Protein AF-A0A6I0ECQ5-F1 (afdb_monomer)

Radius of gyration: 22.15 Å; Cα contacts (8 Å, |Δi|>4): 27; chains: 1; bounding box: 48×30×59 Å

pLDDT: mean 76.87, std 14.83, range [46.06, 97.06]

Foldseek 3Di:
DVVVVVVVVVVVVVVVVVVVQCCCLVPPPVVDDPDPDQDPDPVSVVVVRHDLVVVVVVVVVDPDPDDCPRPVNVVVD

Sequence (77 aa):
MEILKLIALASGILFIALAGMALKIIFHKSHKFPETSAGHNKELRKRGVSCPRHDEIKCWSKKQNNGCSTCYEHARD

Mean predicted aligned error: 11.76 Å

Secondary structure (DSSP, 8-state):
-HHHHHHHHHHHHHHHHHHHHHHHHHHSTT-S-----TTT-HHHHHTT---HHHHHHHHHHS--SS----HHHHT--

Structure (mmCIF, N/CA/C/O backbone):
data_AF-A0A6I0ECQ5-F1
#
_entry.id   AF-A0A6I0ECQ5-F1
#
loop_
_atom_site.group_PDB
_atom_site.id
_atom_site.type_symbol
_atom_site.label_atom_id
_atom_site.label_alt_id
_atom_site.label_comp_id
_atom_site.label_asym_id
_atom_site.label_entity_id
_atom_site.label_seq_id
_atom_site.pdbx_PDB_ins_code
_atom_site.Cartn_x
_atom_site.Cartn_y
_atom_site.Cartn_z
_atom_site.occupancy
_atom_site.B_iso_or_equiv
_atom_site.auth_seq_id
_atom_site.auth_comp_id
_atom_site.auth_asym_id
_atom_site.auth_atom_id
_atom_site.pdbx_PDB_model_num
ATOM 1 N N . MET A 1 1 ? -30.970 7.972 21.488 1.00 64.62 1 MET A N 1
ATOM 2 C CA . MET A 1 1 ? -30.244 6.684 21.377 1.00 64.62 1 MET A CA 1
ATOM 3 C C . MET A 1 1 ? -30.003 6.234 19.934 1.00 64.62 1 MET A C 1
ATOM 5 O O . MET A 1 1 ? -29.106 5.433 19.718 1.00 64.62 1 MET A O 1
ATOM 9 N N . GLU A 1 2 ? -30.710 6.782 18.943 1.00 84.00 2 GLU A N 1
ATOM 10 C CA . GLU A 1 2 ? -30.545 6.385 17.533 1.00 84.00 2 GLU A CA 1
ATOM 11 C C . GLU A 1 2 ? -29.217 6.848 16.908 1.00 84.00 2 GLU A C 1
ATOM 13 O O . GLU A 1 2 ? -28.556 6.077 16.220 1.00 84.00 2 GLU A O 1
ATOM 18 N N . ILE A 1 3 ? -28.750 8.058 17.234 1.00 92.19 3 ILE A N 1
ATOM 19 C CA . ILE A 1 3 ? -27.461 8.574 16.735 1.00 92.19 3 ILE A CA 1
ATOM 20 C C . ILE A 1 3 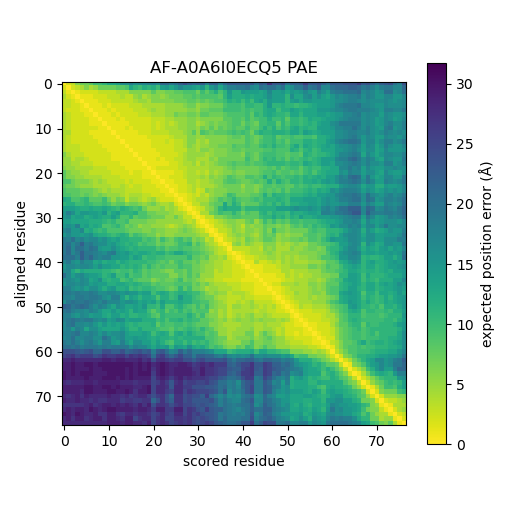? -26.277 7.727 17.231 1.00 92.19 3 ILE A C 1
ATOM 22 O O . ILE A 1 3 ? -25.349 7.463 16.475 1.00 92.19 3 ILE A O 1
ATOM 26 N N . LEU A 1 4 ? -26.323 7.239 18.476 1.00 93.06 4 LEU A N 1
ATOM 27 C CA . LEU A 1 4 ? -25.253 6.408 19.038 1.00 93.06 4 LEU A CA 1
ATOM 28 C C . LEU A 1 4 ? -25.125 5.065 18.298 1.00 93.06 4 LEU A C 1
ATOM 30 O O . LEU A 1 4 ? -24.014 4.618 18.024 1.00 93.06 4 LEU A O 1
ATOM 34 N N . LYS A 1 5 ? -26.259 4.455 17.926 1.00 93.06 5 LYS A N 1
ATOM 35 C CA . LYS A 1 5 ? -26.296 3.224 17.119 1.00 93.06 5 LYS A CA 1
ATOM 36 C C . LYS A 1 5 ? -25.733 3.457 15.717 1.00 93.06 5 LYS A C 1
ATOM 38 O O . LYS A 1 5 ? -24.958 2.638 15.233 1.00 93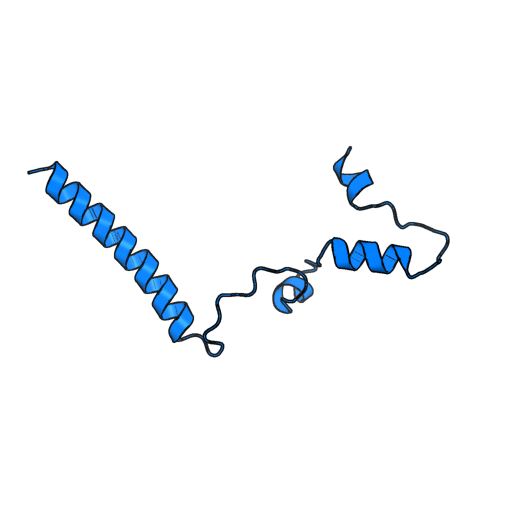.06 5 LYS A O 1
ATOM 43 N N . LEU A 1 6 ? -26.083 4.581 15.088 1.00 94.38 6 LEU A N 1
ATOM 44 C CA . LEU A 1 6 ? -25.574 4.955 13.764 1.00 94.38 6 LEU A CA 1
ATOM 45 C C . LEU A 1 6 ? -24.055 5.160 13.773 1.00 94.38 6 LEU A C 1
ATOM 47 O O . LEU A 1 6 ? -23.364 4.639 12.901 1.00 94.38 6 LEU A O 1
ATOM 51 N N . ILE A 1 7 ? -23.528 5.861 14.781 1.00 95.50 7 ILE A N 1
ATOM 52 C CA . ILE A 1 7 ? -22.083 6.078 14.930 1.00 95.50 7 ILE A CA 1
ATOM 53 C C . ILE A 1 7 ? -21.356 4.748 15.150 1.00 95.50 7 ILE A C 1
ATOM 55 O O . ILE A 1 7 ? -20.325 4.517 14.524 1.00 95.50 7 ILE A O 1
ATOM 59 N N . ALA A 1 8 ? -21.896 3.863 15.993 1.00 95.00 8 ALA A N 1
ATOM 60 C CA . ALA A 1 8 ? -21.311 2.545 16.240 1.00 95.00 8 ALA A CA 1
ATOM 61 C C . ALA A 1 8 ? -21.311 1.652 14.986 1.00 95.00 8 ALA A C 1
ATOM 63 O O . ALA A 1 8 ? -20.334 0.955 14.719 1.00 95.00 8 ALA A O 1
ATOM 64 N N . LEU A 1 9 ? -22.382 1.695 14.187 1.00 96.00 9 LEU A N 1
ATOM 65 C CA . LEU A 1 9 ? -22.460 0.955 12.928 1.00 96.00 9 LEU A CA 1
ATOM 66 C C . LEU A 1 9 ? -21.447 1.490 11.904 1.00 96.00 9 LEU A C 1
ATOM 68 O O . LEU A 1 9 ? -20.705 0.715 11.302 1.00 96.00 9 LEU A O 1
ATOM 72 N N . ALA A 1 10 ? -21.383 2.812 11.730 1.00 96.06 10 ALA A N 1
ATOM 73 C CA . ALA A 1 10 ? -20.467 3.448 10.787 1.00 96.06 10 ALA A CA 1
ATOM 74 C C . ALA A 1 10 ? -18.996 3.213 11.163 1.00 96.06 10 ALA A C 1
ATOM 76 O O . ALA A 1 10 ? -18.186 2.861 10.302 1.00 96.06 10 ALA A O 1
ATOM 77 N N . SER A 1 11 ? -18.650 3.358 12.447 1.00 96.25 11 SER A N 1
ATOM 78 C CA . SER A 1 11 ? -17.290 3.105 12.928 1.00 96.25 11 SER A CA 1
ATOM 79 C C . SER A 1 11 ? -16.905 1.632 12.802 1.00 96.25 11 SER A C 1
ATOM 81 O O . SER A 1 11 ? -15.777 1.342 12.412 1.00 96.25 11 SER A O 1
ATOM 83 N N . GLY A 1 12 ? -17.841 0.704 13.034 1.00 97.06 12 GLY A N 1
ATOM 84 C CA . GLY A 1 12 ? -17.627 -0.729 12.830 1.00 97.06 12 GLY A CA 1
ATOM 85 C C . GLY A 1 12 ? -17.287 -1.078 11.378 1.00 97.06 12 GLY A C 1
ATOM 86 O O . GLY A 1 12 ? -16.311 -1.782 11.124 1.00 97.06 12 GLY A O 1
ATOM 87 N N . ILE A 1 13 ? -18.034 -0.533 10.412 1.00 96.56 13 ILE A N 1
ATOM 88 C CA . ILE A 1 13 ? -17.763 -0.747 8.979 1.00 96.56 13 ILE A CA 1
ATOM 89 C C . ILE A 1 13 ? -16.398 -0.164 8.592 1.00 96.56 13 ILE A C 1
ATOM 91 O O . ILE A 1 13 ? -15.607 -0.831 7.920 1.00 96.56 13 ILE A O 1
ATOM 95 N N . LEU A 1 14 ? -16.095 1.055 9.048 1.00 97.00 14 LEU A N 1
ATOM 96 C CA . LEU A 1 14 ? -14.807 1.698 8.791 1.00 97.00 14 LEU A CA 1
ATOM 97 C C . LEU A 1 14 ? -13.647 0.876 9.370 1.00 97.00 14 LEU A C 1
ATOM 99 O O . LEU A 1 14 ? -12.633 0.673 8.701 1.00 97.00 14 LEU A O 1
ATOM 103 N N . PHE A 1 15 ? -13.815 0.360 10.588 1.00 96.94 15 PHE A N 1
ATOM 104 C CA . PHE A 1 15 ? -12.819 -0.472 11.248 1.00 96.94 15 PHE A CA 1
ATOM 105 C C . PHE A 1 15 ? -12.551 -1.760 10.466 1.00 96.94 15 PHE A C 1
ATOM 107 O O . PHE A 1 15 ? -11.393 -2.105 10.245 1.00 96.94 15 PHE A O 1
ATOM 114 N N . ILE A 1 16 ? -13.596 -2.439 9.980 1.00 96.62 16 ILE A N 1
ATOM 115 C CA . ILE A 1 16 ? -13.448 -3.657 9.167 1.00 96.62 16 ILE A CA 1
ATOM 116 C C . ILE A 1 16 ? -12.713 -3.354 7.853 1.00 96.62 16 ILE A C 1
ATOM 118 O O . ILE A 1 16 ? -11.825 -4.114 7.463 1.00 96.62 16 ILE A O 1
ATOM 122 N N . ALA A 1 17 ? -13.023 -2.239 7.186 1.00 94.88 17 ALA A N 1
ATOM 123 C CA . ALA A 1 17 ? -12.351 -1.848 5.946 1.00 94.88 17 ALA A CA 1
ATOM 124 C C . ALA A 1 17 ? -10.847 -1.588 6.157 1.00 94.88 17 ALA A C 1
ATOM 126 O O . ALA A 1 17 ? -10.008 -2.098 5.406 1.00 94.88 17 ALA A O 1
ATOM 127 N N . LEU A 1 18 ? -10.502 -0.841 7.210 1.00 93.12 18 LEU A N 1
ATOM 128 C CA . LEU A 1 18 ? -9.114 -0.548 7.568 1.00 93.12 18 LEU A CA 1
ATOM 129 C C . LEU A 1 18 ? -8.366 -1.806 8.024 1.00 93.12 18 LEU A C 1
ATOM 131 O O . LEU A 1 18 ? -7.237 -2.033 7.589 1.00 93.12 18 LEU A O 1
ATOM 135 N N . ALA A 1 19 ? -9.002 -2.660 8.829 1.00 94.00 19 ALA A N 1
ATOM 136 C CA . ALA A 1 19 ? -8.438 -3.939 9.248 1.00 94.00 19 ALA A CA 1
ATOM 137 C C . ALA A 1 19 ? -8.171 -4.852 8.042 1.00 94.00 19 ALA A C 1
ATOM 139 O O . ALA A 1 19 ? -7.093 -5.431 7.943 1.00 94.00 19 ALA A O 1
ATOM 140 N N . GLY A 1 20 ? -9.091 -4.928 7.076 1.00 91.62 20 GLY A N 1
ATOM 141 C CA . GLY A 1 20 ? -8.898 -5.694 5.843 1.00 91.62 20 GLY A CA 1
ATOM 142 C C . GLY A 1 20 ? -7.696 -5.214 5.022 1.00 91.62 20 GLY A C 1
ATOM 143 O O . GLY A 1 20 ? -6.891 -6.030 4.564 1.00 91.62 20 GLY A O 1
ATOM 144 N N . MET A 1 21 ? -7.519 -3.895 4.879 1.00 87.75 21 MET A N 1
ATOM 145 C CA . MET A 1 21 ? -6.320 -3.331 4.247 1.00 87.75 21 MET A CA 1
ATOM 146 C C . MET A 1 21 ? -5.046 -3.645 5.038 1.00 87.75 21 MET A C 1
ATOM 148 O O . MET A 1 21 ? -4.048 -4.049 4.440 1.00 87.75 21 MET A O 1
ATOM 152 N N . ALA A 1 22 ? -5.076 -3.501 6.364 1.00 88.38 22 ALA A N 1
ATOM 153 C CA . ALA A 1 22 ? -3.926 -3.756 7.226 1.00 88.38 22 ALA A CA 1
ATOM 154 C C . ALA A 1 22 ? -3.484 -5.225 7.175 1.00 88.38 22 ALA A C 1
ATOM 156 O O . ALA A 1 22 ? -2.308 -5.505 6.945 1.00 88.38 22 ALA A O 1
ATOM 157 N N . LEU A 1 23 ? -4.427 -6.166 7.295 1.00 90.88 23 LEU A N 1
ATOM 158 C CA . LEU A 1 23 ? -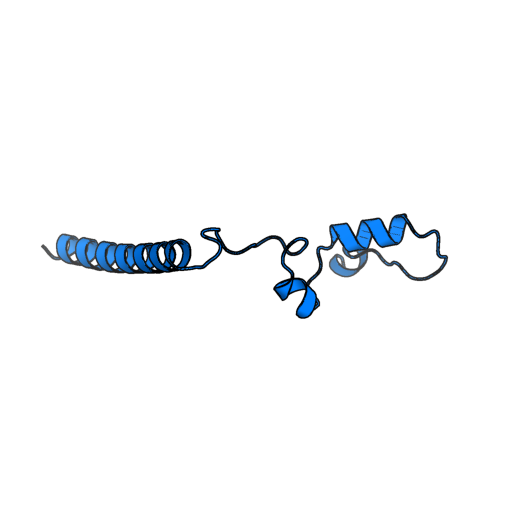4.161 -7.598 7.161 1.00 90.88 23 LEU A CA 1
ATOM 159 C C . LEU A 1 23 ? -3.562 -7.903 5.786 1.00 90.88 23 LEU A C 1
ATOM 161 O O . LEU A 1 23 ? -2.551 -8.593 5.697 1.00 90.88 23 LEU A O 1
ATOM 165 N N . LYS A 1 24 ? -4.109 -7.330 4.707 1.00 85.94 24 LYS A N 1
ATOM 166 C CA . LYS A 1 24 ? -3.548 -7.519 3.364 1.00 85.94 24 LYS A CA 1
ATOM 167 C C . LYS A 1 24 ? -2.092 -7.064 3.280 1.00 85.94 24 LYS A C 1
ATOM 169 O O . LYS A 1 24 ? -1.303 -7.746 2.645 1.00 85.94 24 LYS A O 1
ATOM 174 N N . ILE A 1 25 ? -1.721 -5.949 3.907 1.00 85.81 25 ILE A N 1
ATOM 175 C CA . ILE A 1 25 ? -0.337 -5.452 3.896 1.00 85.81 25 ILE A CA 1
ATOM 176 C C . ILE A 1 25 ? 0.577 -6.361 4.727 1.00 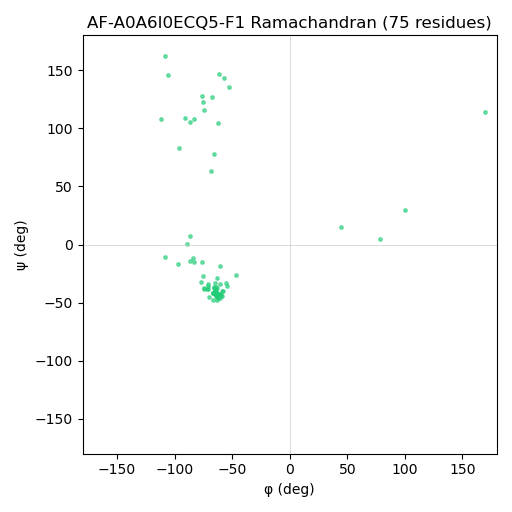85.81 25 ILE A C 1
ATOM 178 O O . ILE A 1 25 ? 1.646 -6.729 4.248 1.00 8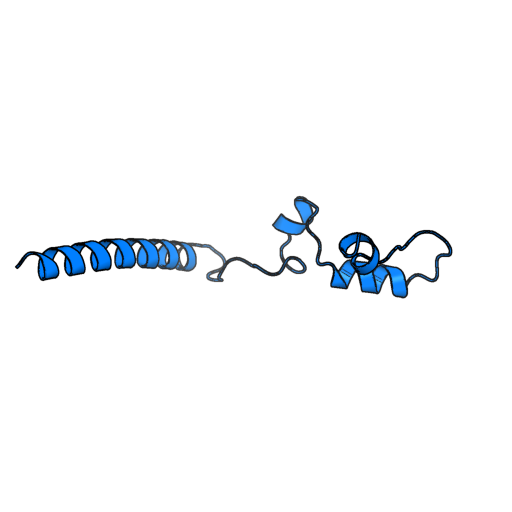5.81 25 ILE A O 1
ATOM 182 N N . ILE A 1 26 ? 0.146 -6.758 5.929 1.00 86.38 26 ILE A N 1
ATOM 183 C CA . ILE A 1 26 ? 0.933 -7.596 6.849 1.00 86.38 26 ILE A CA 1
ATOM 184 C C . ILE A 1 26 ? 1.137 -9.008 6.288 1.00 86.38 26 ILE A C 1
ATOM 186 O O . ILE A 1 26 ? 2.235 -9.539 6.360 1.00 86.38 26 ILE A O 1
ATOM 190 N N . PHE A 1 27 ? 0.113 -9.622 5.696 1.00 84.38 27 PHE A N 1
ATOM 191 C CA . PHE A 1 27 ? 0.217 -10.980 5.148 1.00 84.38 27 PHE A CA 1
ATOM 192 C C . PHE A 1 27 ? 0.796 -11.032 3.727 1.00 84.38 27 PHE A C 1
ATOM 194 O O . PHE A 1 27 ? 1.125 -12.108 3.224 1.00 84.38 27 PHE A O 1
ATOM 201 N N . HIS A 1 28 ? 0.931 -9.897 3.039 1.00 79.06 28 HIS A N 1
ATOM 202 C CA . HIS A 1 28 ? 1.528 -9.869 1.709 1.00 79.06 28 HIS A CA 1
ATOM 203 C C . HIS A 1 28 ? 3.048 -10.006 1.808 1.00 79.06 28 HIS A C 1
ATOM 205 O O . HIS A 1 28 ? 3.681 -9.194 2.463 1.00 79.06 28 HIS A O 1
ATOM 211 N N . LYS A 1 29 ? 3.666 -10.952 1.085 1.00 72.94 29 LYS A N 1
ATOM 212 C CA . LYS A 1 29 ? 5.119 -11.256 1.146 1.00 72.94 29 LYS A CA 1
ATOM 213 C C . LYS A 1 29 ? 6.066 -10.051 1.103 1.00 72.94 29 LYS A C 1
ATOM 215 O O . LYS A 1 29 ? 7.200 -10.152 1.551 1.00 72.94 29 LYS A O 1
ATOM 220 N N . SER A 1 30 ? 5.638 -8.942 0.507 1.00 74.50 30 SER A N 1
ATOM 221 C CA . SER A 1 30 ? 6.461 -7.743 0.399 1.00 74.50 30 SER A CA 1
ATOM 222 C C . SER A 1 30 ? 6.369 -6.802 1.610 1.00 74.50 30 SER A C 1
ATOM 224 O O . SER A 1 30 ? 7.169 -5.872 1.652 1.00 74.50 30 SER A O 1
ATOM 226 N N . HIS A 1 31 ? 5.383 -6.960 2.509 1.00 73.25 31 HIS A N 1
ATOM 227 C CA . HIS A 1 31 ? 4.990 -6.028 3.592 1.00 73.25 31 HIS A CA 1
ATOM 228 C C . HIS A 1 31 ? 4.903 -4.543 3.173 1.00 73.25 31 HIS A C 1
ATOM 230 O O . HIS A 1 31 ? 4.886 -3.636 4.002 1.00 73.25 31 HIS A O 1
ATOM 236 N N . LYS A 1 32 ? 4.875 -4.278 1.866 1.00 76.44 32 LYS A N 1
ATOM 237 C CA . LYS A 1 32 ? 4.830 -2.952 1.262 1.00 76.44 32 LYS A CA 1
ATOM 238 C C . LYS A 1 32 ? 3.430 -2.714 0.737 1.00 76.44 32 LYS A C 1
ATOM 240 O O . LYS A 1 32 ? 2.772 -3.638 0.247 1.00 76.44 32 LYS A O 1
ATOM 245 N N . PHE A 1 33 ? 3.006 -1.460 0.820 1.00 78.31 33 PHE A N 1
ATOM 246 C CA . PHE A 1 33 ? 1.825 -0.997 0.113 1.00 78.31 33 PHE A CA 1
ATOM 247 C C . PHE A 1 33 ? 2.001 -1.271 -1.394 1.00 78.31 33 PHE A C 1
ATOM 249 O O . PHE A 1 33 ? 3.130 -1.184 -1.884 1.00 78.31 33 PHE A O 1
ATOM 256 N N . PRO A 1 34 ? 0.944 -1.653 -2.134 1.00 75.19 34 PRO A N 1
ATOM 257 C CA . PRO A 1 34 ? 1.050 -1.895 -3.569 1.00 75.19 34 PRO A CA 1
ATOM 258 C C . PRO A 1 34 ? 1.675 -0.697 -4.292 1.00 75.19 34 PRO A C 1
ATOM 260 O O . PRO A 1 34 ? 1.302 0.447 -4.046 1.00 75.19 34 PRO A O 1
ATOM 263 N N . GLU A 1 35 ? 2.607 -0.973 -5.205 1.00 74.38 35 GLU A N 1
ATOM 264 C CA . GLU A 1 35 ? 3.272 0.046 -6.019 1.00 74.38 35 GLU A CA 1
ATOM 265 C C . GLU A 1 35 ? 2.238 0.769 -6.901 1.00 74.38 35 GLU A C 1
ATOM 267 O O . GLU A 1 35 ? 1.767 0.221 -7.902 1.00 74.38 35 GLU A O 1
ATOM 272 N N . THR A 1 36 ? 1.871 1.998 -6.535 1.00 77.00 36 THR A N 1
ATOM 273 C CA . THR A 1 36 ? 0.934 2.845 -7.299 1.00 77.00 36 THR A CA 1
ATOM 274 C C . THR A 1 36 ? 1.619 3.600 -8.437 1.00 77.00 36 THR A C 1
ATOM 276 O O . THR A 1 36 ? 0.963 4.082 -9.358 1.00 77.00 36 THR A O 1
ATOM 279 N N . SER A 1 37 ? 2.950 3.662 -8.416 1.00 77.06 37 SER A N 1
ATOM 280 C CA . SER A 1 37 ? 3.757 4.285 -9.461 1.00 77.06 37 SER A CA 1
ATOM 281 C C . SER A 1 37 ? 3.818 3.401 -10.709 1.00 77.06 37 SER A C 1
ATOM 283 O O . SER A 1 37 ? 4.432 2.331 -10.698 1.00 77.06 37 SER A O 1
ATOM 285 N N . ALA A 1 38 ? 3.259 3.885 -11.822 1.00 76.81 38 ALA A N 1
ATOM 286 C CA . ALA A 1 38 ? 3.261 3.179 -13.108 1.00 76.81 38 ALA A CA 1
ATOM 287 C C . ALA A 1 38 ? 4.671 2.785 -13.598 1.00 76.81 38 ALA A C 1
ATOM 289 O O . ALA A 1 38 ? 4.843 1.733 -14.204 1.00 76.81 38 ALA A O 1
ATOM 290 N N . GLY A 1 39 ? 5.700 3.589 -13.298 1.00 72.75 39 GLY A N 1
ATOM 291 C CA . GLY A 1 39 ? 7.071 3.337 -13.763 1.00 72.75 39 GLY A CA 1
ATOM 292 C C . GLY A 1 39 ? 7.781 2.150 -13.094 1.00 72.75 39 GLY A C 1
ATOM 293 O O . GLY A 1 39 ? 8.557 1.454 -13.750 1.00 72.75 39 GLY A O 1
ATOM 294 N N . HIS A 1 40 ? 7.515 1.892 -11.809 1.00 73.31 40 HIS A N 1
ATOM 295 C CA . HIS A 1 40 ? 8.189 0.834 -11.036 1.00 73.31 40 HIS A CA 1
ATOM 296 C C . HIS A 1 40 ? 7.383 -0.472 -10.967 1.00 73.31 40 HIS A C 1
ATOM 298 O O . HIS A 1 40 ? 7.932 -1.536 -10.664 1.00 73.31 40 HIS A O 1
ATOM 304 N N . ASN A 1 41 ? 6.088 -0.422 -11.286 1.00 84.12 41 ASN A N 1
ATOM 305 C CA . ASN A 1 41 ? 5.201 -1.568 -11.181 1.00 84.12 41 ASN A CA 1
ATOM 306 C C . ASN A 1 41 ? 5.288 -2.478 -12.424 1.00 84.12 41 ASN A C 1
ATOM 308 O O . ASN A 1 41 ? 4.773 -2.171 -13.502 1.00 84.12 41 ASN A O 1
ATOM 312 N N . LYS A 1 42 ? 5.908 -3.654 -12.255 1.00 79.81 42 LYS A N 1
ATOM 313 C CA . LYS A 1 42 ? 6.055 -4.664 -13.320 1.00 79.81 42 LYS A CA 1
ATOM 314 C C . LYS A 1 42 ? 4.712 -5.172 -13.857 1.00 79.81 42 LYS A C 1
ATOM 316 O O . LYS A 1 42 ? 4.626 -5.464 -15.045 1.00 79.81 42 LYS A O 1
ATOM 321 N N . GLU A 1 43 ? 3.683 -5.274 -13.016 1.00 84.38 43 GLU A N 1
ATOM 322 C CA . GLU A 1 43 ? 2.350 -5.735 -13.427 1.00 84.38 43 GLU A CA 1
ATOM 323 C C . GLU A 1 43 ? 1.631 -4.694 -14.287 1.00 84.38 43 GLU A C 1
ATOM 325 O O . GLU A 1 43 ? 0.999 -5.053 -15.277 1.00 84.38 43 GLU A O 1
ATOM 330 N N . LEU A 1 44 ? 1.775 -3.403 -13.968 1.00 82.50 44 LEU A N 1
ATOM 331 C CA . LEU A 1 44 ? 1.248 -2.323 -14.810 1.00 82.50 44 LEU A CA 1
ATOM 332 C C . LEU A 1 44 ? 1.948 -2.290 -16.170 1.00 82.50 44 LEU A C 1
ATOM 334 O O . LEU A 1 44 ? 1.285 -2.204 -17.202 1.00 82.50 44 LEU A O 1
ATOM 338 N N . ARG A 1 45 ? 3.266 -2.511 -16.185 1.00 80.62 45 ARG A N 1
ATOM 339 C CA . ARG A 1 45 ? 4.037 -2.575 -17.429 1.00 80.62 45 ARG A CA 1
ATOM 340 C C . ARG A 1 45 ? 3.632 -3.746 -18.330 1.00 80.62 45 ARG A C 1
ATOM 342 O O . ARG A 1 45 ? 3.579 -3.579 -19.543 1.00 80.62 45 ARG A O 1
ATOM 349 N N . LYS A 1 46 ? 3.294 -4.912 -17.761 1.00 84.62 46 LYS A N 1
ATOM 350 C CA . LYS A 1 46 ? 2.739 -6.056 -18.521 1.00 84.62 46 LYS A CA 1
ATOM 351 C C . LYS A 1 46 ? 1.383 -5.743 -19.158 1.00 84.62 46 LYS A C 1
ATOM 353 O O . LYS A 1 46 ? 1.061 -6.307 -20.194 1.00 84.62 46 LYS A O 1
ATOM 358 N N . ARG A 1 47 ? 0.604 -4.848 -18.545 1.00 86.00 47 ARG A N 1
ATOM 359 C CA . ARG A 1 47 ? -0.695 -4.377 -19.052 1.00 86.00 47 ARG A CA 1
ATOM 360 C C . ARG A 1 47 ? -0.567 -3.192 -20.018 1.00 86.00 47 ARG A C 1
ATOM 362 O O . ARG A 1 47 ? -1.578 -2.609 -20.381 1.00 86.00 47 ARG A O 1
ATOM 369 N N . GLY A 1 48 ? 0.654 -2.819 -20.412 1.00 79.94 48 GLY A N 1
ATOM 370 C CA . GLY A 1 48 ? 0.912 -1.697 -21.318 1.00 79.94 48 GLY A CA 1
ATOM 371 C C . GLY A 1 48 ? 0.840 -0.316 -20.660 1.00 79.94 48 GLY A C 1
ATOM 372 O O . GLY A 1 48 ? 0.984 0.690 -21.345 1.00 79.94 48 GLY A O 1
ATOM 373 N N . VAL A 1 49 ? 0.659 -0.240 -19.338 1.00 79.94 49 VAL A N 1
ATOM 374 C CA . VAL A 1 49 ? 0.638 1.031 -18.606 1.00 79.94 49 VAL A CA 1
ATOM 375 C C . VAL A 1 49 ? 2.073 1.398 -18.227 1.00 79.94 49 VAL A C 1
ATOM 377 O O . VAL A 1 49 ? 2.673 0.788 -17.341 1.00 79.94 49 VAL A O 1
ATOM 380 N N . SER A 1 50 ? 2.628 2.384 -18.930 1.00 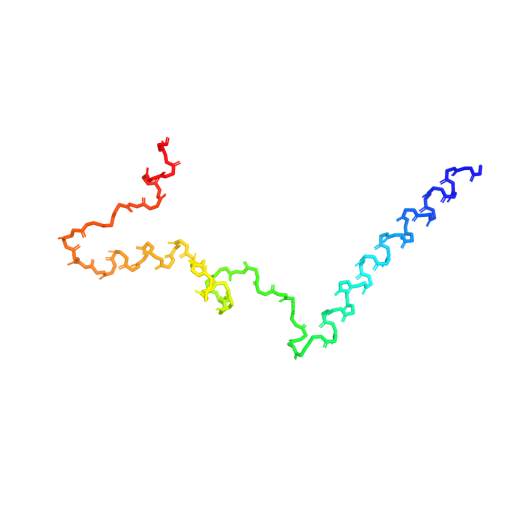79.94 50 SER A N 1
ATOM 381 C CA . SER A 1 50 ? 3.958 2.956 -18.691 1.00 79.94 50 SER A CA 1
ATOM 382 C C . SER A 1 50 ? 3.846 4.363 -18.094 1.00 79.94 50 SER A C 1
ATOM 384 O O . SER A 1 50 ? 2.789 4.991 -18.130 1.00 79.94 50 SER A O 1
ATOM 386 N N . CYS A 1 51 ? 4.930 4.853 -17.488 1.00 78.50 51 CYS A N 1
ATOM 387 C CA . CYS A 1 51 ? 4.987 6.223 -16.991 1.00 78.50 51 CYS A CA 1
ATOM 388 C C . CYS A 1 51 ? 5.153 7.189 -18.178 1.00 78.50 51 CYS A C 1
ATOM 390 O O . CYS A 1 51 ? 6.177 7.086 -18.854 1.00 78.50 51 CYS A O 1
ATOM 392 N N . PRO A 1 52 ? 4.250 8.171 -18.379 1.00 76.62 52 PRO A N 1
ATOM 393 C CA . PRO A 1 52 ? 4.340 9.113 -19.501 1.00 76.62 52 PRO A CA 1
ATOM 394 C C . PRO A 1 52 ? 5.686 9.844 -19.566 1.00 76.62 52 PRO A C 1
ATOM 396 O O . PRO A 1 52 ? 6.241 10.034 -20.643 1.00 76.62 52 PRO A O 1
ATOM 399 N N . ARG A 1 53 ? 6.268 10.154 -18.398 1.00 75.69 53 ARG A N 1
ATOM 400 C CA . ARG A 1 53 ? 7.603 10.757 -18.285 1.00 75.69 53 ARG A CA 1
ATOM 401 C C . ARG A 1 53 ? 8.733 9.852 -18.775 1.00 75.69 53 ARG A C 1
ATOM 403 O O . ARG A 1 53 ? 9.758 10.308 -19.265 1.00 75.69 53 ARG A O 1
ATOM 410 N N . HIS A 1 54 ? 8.601 8.543 -18.616 1.00 75.19 54 HIS A N 1
ATOM 411 C CA . HIS A 1 54 ? 9.618 7.629 -19.135 1.00 75.19 54 HIS A CA 1
ATOM 412 C C . HIS A 1 54 ? 9.580 7.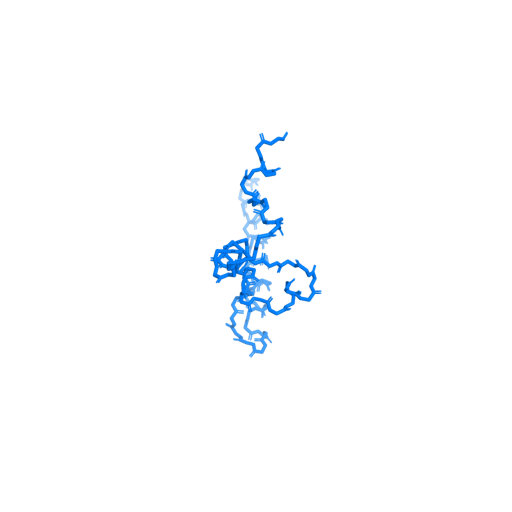575 -20.664 1.00 75.19 54 HIS A C 1
ATOM 414 O O . HIS A 1 54 ? 10.621 7.474 -21.314 1.00 75.19 54 HIS A O 1
ATOM 420 N N . ASP A 1 55 ? 8.379 7.670 -21.229 1.00 75.50 55 ASP A N 1
ATOM 421 C CA . ASP A 1 55 ? 8.158 7.664 -22.671 1.00 75.50 55 ASP A CA 1
ATOM 422 C C . ASP A 1 55 ? 8.569 9.003 -23.317 1.00 75.50 55 ASP A C 1
ATOM 424 O O . ASP A 1 55 ? 9.243 8.989 -24.349 1.00 75.50 55 ASP A O 1
ATOM 428 N N . GLU A 1 56 ? 8.324 10.149 -22.663 1.00 74.06 56 GLU A N 1
ATOM 429 C CA . GLU A 1 56 ? 8.779 11.468 -23.145 1.00 74.06 56 GLU A CA 1
ATOM 430 C C . GLU A 1 56 ? 10.319 11.582 -23.179 1.00 74.06 56 GLU A C 1
ATOM 432 O O . GLU A 1 56 ? 10.895 12.016 -24.179 1.00 74.06 56 GLU A O 1
ATOM 437 N N . ILE A 1 57 ? 11.015 11.107 -22.136 1.00 74.25 57 ILE A N 1
ATOM 438 C CA . ILE A 1 57 ? 12.487 11.151 -22.060 1.00 74.25 57 ILE A CA 1
ATOM 439 C C . ILE A 1 57 ? 13.117 10.257 -23.137 1.00 74.25 57 ILE A C 1
ATOM 441 O O . ILE A 1 57 ? 14.129 10.622 -23.740 1.00 74.25 57 ILE A O 1
ATOM 445 N N . LYS A 1 58 ? 12.520 9.092 -23.425 1.00 71.19 58 LYS A N 1
ATOM 446 C CA . LYS A 1 58 ? 12.971 8.220 -24.521 1.00 71.19 58 LYS A CA 1
ATOM 447 C C . LYS A 1 58 ? 12.827 8.887 -25.886 1.00 71.19 58 LYS A C 1
ATOM 449 O O . LYS A 1 58 ? 13.747 8.769 -26.697 1.00 71.19 58 LYS A O 1
ATOM 454 N N . CYS A 1 59 ? 11.712 9.579 -26.125 1.00 67.12 59 CYS A N 1
ATOM 455 C CA . CYS A 1 59 ? 11.500 10.355 -27.346 1.00 67.12 59 CYS A CA 1
ATOM 456 C C . CYS A 1 59 ? 12.572 11.437 -27.527 1.00 67.12 59 CYS A C 1
ATOM 458 O O . CYS A 1 59 ? 13.064 11.627 -28.632 1.00 67.12 59 CYS A O 1
ATOM 460 N N . TRP A 1 60 ? 12.981 12.114 -26.450 1.00 65.06 60 TRP A N 1
ATOM 461 C CA . TRP A 1 60 ? 14.009 13.161 -26.518 1.00 65.06 60 TRP A CA 1
ATOM 462 C C . TRP A 1 60 ? 15.440 12.623 -26.630 1.00 65.06 60 TRP A C 1
ATOM 464 O O . TRP A 1 60 ? 16.286 13.242 -27.273 1.00 65.06 60 TRP A O 1
ATOM 474 N N . SER A 1 61 ? 15.734 11.467 -26.027 1.00 63.12 61 SER A N 1
ATOM 475 C CA . SER A 1 61 ? 17.077 10.874 -26.055 1.00 63.12 61 SER A CA 1
ATOM 476 C C . SER A 1 61 ? 17.420 10.227 -27.404 1.00 63.12 61 SER A C 1
ATOM 478 O O . SER A 1 61 ? 18.592 10.196 -27.788 1.00 63.12 61 SER A O 1
ATOM 480 N N . LYS A 1 62 ? 16.424 9.753 -28.168 1.00 58.06 62 LYS A N 1
ATOM 481 C CA . LYS A 1 62 ? 16.629 9.327 -29.557 1.00 58.06 62 LYS A CA 1
ATOM 482 C C . LYS A 1 62 ? 16.401 10.497 -30.511 1.00 58.06 62 LYS A C 1
ATOM 484 O O . LYS A 1 62 ? 15.271 10.863 -30.803 1.00 58.06 62 LYS A O 1
ATOM 489 N N . LYS A 1 63 ? 17.483 10.999 -31.107 1.00 52.38 63 LYS A N 1
ATOM 490 C CA . LYS A 1 63 ? 17.459 11.876 -32.290 1.00 52.38 63 LYS A CA 1
ATOM 491 C C . LYS A 1 63 ? 16.976 11.090 -33.527 1.00 52.38 63 LYS A C 1
ATOM 493 O O . LYS A 1 63 ? 17.749 10.850 -34.448 1.00 52.38 63 LYS A O 1
ATOM 498 N N . GLN A 1 64 ? 15.733 10.606 -33.523 1.00 47.62 64 GLN A N 1
ATOM 499 C CA . GLN A 1 64 ? 15.128 9.891 -34.648 1.00 47.62 64 GLN A CA 1
ATOM 500 C C . GLN A 1 64 ? 14.012 10.751 -35.251 1.00 47.62 64 GLN A C 1
ATOM 502 O O . GLN A 1 64 ? 12.956 10.949 -34.657 1.00 47.62 64 GLN A O 1
ATOM 507 N N . ASN A 1 65 ? 14.298 11.280 -36.442 1.00 51.84 65 ASN A N 1
ATOM 508 C CA . ASN A 1 65 ? 13.404 12.060 -37.297 1.00 51.84 65 ASN A CA 1
ATOM 509 C C . ASN A 1 65 ? 12.232 11.210 -37.807 1.00 51.84 65 ASN A C 1
ATOM 511 O O . ASN A 1 65 ? 12.299 10.747 -38.936 1.00 51.84 65 ASN A O 1
ATOM 515 N N . ASN A 1 66 ? 11.213 10.954 -36.984 1.00 57.75 66 ASN A N 1
ATOM 516 C CA . ASN A 1 66 ? 9.800 10.850 -37.387 1.00 57.75 66 ASN A CA 1
ATOM 517 C C . ASN A 1 66 ? 8.970 10.283 -36.223 1.00 57.75 66 ASN A C 1
ATOM 519 O O . ASN A 1 66 ? 9.106 9.109 -35.881 1.00 57.75 66 ASN A O 1
ATOM 523 N N . GLY A 1 67 ? 8.070 11.105 -35.669 1.00 58.50 67 GLY A N 1
ATOM 524 C CA . GLY A 1 67 ? 6.842 10.605 -35.041 1.00 58.50 67 GLY A CA 1
ATOM 525 C C . GLY A 1 67 ? 6.776 10.479 -33.516 1.00 58.50 67 GLY A C 1
ATOM 526 O O . GLY A 1 67 ? 6.028 9.630 -33.048 1.00 58.50 67 GLY A O 1
ATOM 527 N N . CYS A 1 68 ? 7.476 11.298 -32.723 1.00 53.72 68 CYS A N 1
ATOM 528 C CA . CYS A 1 68 ? 7.060 11.509 -31.325 1.00 53.72 68 CYS A CA 1
ATOM 529 C C . CYS A 1 68 ? 6.217 12.786 -31.229 1.00 53.72 68 CYS A C 1
ATOM 531 O O . CYS A 1 68 ? 6.743 13.847 -30.901 1.00 53.72 68 CYS A O 1
ATOM 533 N N . SER A 1 69 ? 4.920 12.686 -31.532 1.00 54.38 69 SER A N 1
ATOM 534 C CA . SER A 1 69 ? 3.934 13.668 -31.070 1.00 54.38 69 SER A CA 1
ATOM 535 C C . SER A 1 69 ? 3.826 13.529 -29.558 1.00 54.38 69 SER A C 1
ATOM 537 O O . SER A 1 69 ? 3.670 12.420 -29.039 1.00 54.38 69 SER A O 1
ATOM 539 N N . THR A 1 70 ? 3.989 14.627 -28.836 1.00 56.59 70 THR A N 1
ATOM 540 C CA . THR A 1 70 ? 4.007 14.588 -27.376 1.00 56.59 70 THR A CA 1
ATOM 541 C C . THR A 1 70 ? 2.664 14.065 -26.845 1.00 56.59 70 THR A C 1
ATOM 543 O O . THR A 1 70 ? 1.606 14.340 -27.410 1.00 56.59 70 THR A O 1
ATOM 546 N N . CYS A 1 71 ? 2.662 13.338 -25.722 1.00 56.16 71 CYS A N 1
ATOM 547 C CA . CYS A 1 71 ? 1.409 12.988 -25.033 1.00 56.16 71 CYS A CA 1
ATOM 548 C C . CYS A 1 71 ? 0.631 14.241 -24.580 1.00 56.16 71 CYS A C 1
ATOM 550 O O . CYS A 1 71 ? -0.561 14.161 -24.302 1.00 56.16 71 CYS A O 1
ATOM 552 N N . TYR A 1 72 ? 1.311 15.390 -24.499 1.00 55.91 72 TYR A N 1
ATOM 553 C CA . TYR A 1 72 ? 0.716 16.693 -24.221 1.00 55.91 72 TYR A CA 1
ATOM 554 C C . TYR A 1 72 ? -0.058 17.255 -25.425 1.00 55.91 72 TYR A C 1
ATOM 556 O O . TYR A 1 72 ? -1.117 17.837 -25.226 1.00 55.91 72 TYR A O 1
ATOM 564 N N . GLU A 1 73 ? 0.418 17.049 -26.659 1.00 51.09 73 GLU A N 1
ATOM 565 C CA . GLU A 1 73 ? -0.283 17.471 -27.882 1.00 51.09 73 GLU A CA 1
ATOM 566 C C . GLU A 1 73 ? -1.589 16.695 -28.088 1.00 51.09 73 GLU A C 1
ATOM 568 O O . GLU A 1 73 ? -2.605 17.312 -28.369 1.00 51.09 73 GLU A O 1
ATOM 573 N N . HIS A 1 74 ? -1.614 15.380 -27.842 1.00 52.22 74 HIS A N 1
ATOM 574 C CA . HIS A 1 74 ? -2.842 14.579 -27.985 1.00 52.22 74 HIS A CA 1
ATOM 575 C C . HIS A 1 74 ? -3.864 14.731 -26.846 1.00 52.22 74 HIS A C 1
ATOM 577 O O . HIS A 1 74 ? -5.001 14.307 -27.004 1.00 52.22 74 HIS A O 1
ATOM 583 N N . ALA A 1 75 ? -3.479 15.294 -25.697 1.00 50.16 75 ALA A N 1
ATOM 584 C CA . ALA A 1 75 ? -4.397 15.555 -24.580 1.00 50.16 75 ALA A CA 1
ATOM 585 C C . ALA A 1 75 ? -5.062 16.943 -24.663 1.00 50.16 75 ALA A C 1
ATOM 587 O O . ALA A 1 75 ? -5.7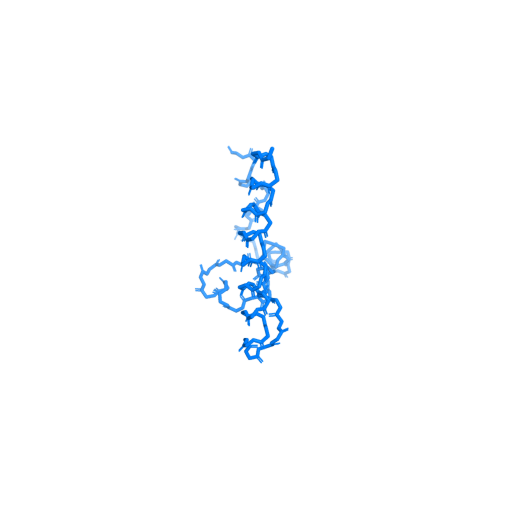88 17.332 -23.745 1.00 50.16 75 ALA A O 1
ATOM 588 N N . ARG A 1 76 ? -4.739 17.714 -25.709 1.00 49.66 76 ARG A N 1
ATOM 589 C CA . ARG A 1 76 ? -5.173 19.098 -25.906 1.00 49.66 76 ARG A CA 1
ATOM 590 C C . ARG A 1 76 ? -6.209 19.261 -27.033 1.00 49.66 76 ARG A C 1
ATOM 592 O O . ARG A 1 76 ? -6.787 20.344 -27.120 1.00 49.66 76 ARG A O 1
ATOM 599 N N . ASP A 1 77 ? -6.426 18.216 -27.832 1.00 46.06 77 ASP A N 1
ATOM 600 C CA . ASP A 1 77 ? -7.571 18.016 -28.741 1.00 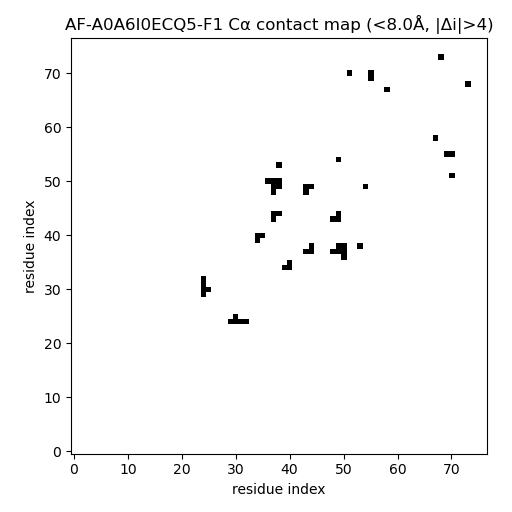46.06 77 ASP A CA 1
ATOM 601 C C . ASP A 1 77 ? -8.694 17.236 -28.032 1.00 46.06 77 ASP A C 1
ATOM 603 O O . ASP A 1 77 ? -9.880 17.477 -28.357 1.00 46.06 77 ASP A O 1
#

Solvent-accessible surface area (backbone atoms only — not comparable to full-atom values): 4793 Å² total; per-residue (Å²): 116,67,67,62,52,51,53,54,51,53,51,50,52,52,48,52,55,52,48,52,53,49,50,52,32,70,71,34,96,76,63,52,78,81,73,80,51,42,73,79,24,67,69,40,46,75,71,70,40,65,34,68,69,61,56,53,52,51,54,69,71,46,93,63,97,75,84,78,76,52,77,68,62,70,72,72,114